Protein AF-A0A376B7W6-F1 (afdb_monomer_lite)

Organism: NCBI:txid36035

Secondary structure (DSSP, 8-state):
-HHHHHHHHHHHHHHHHHHHHHHHHHHHHHHHHSS------HHHHHHHHHHHHHHHHHHHS-TTTHHHHHHHHHHHHHHTTTS-TT-HHHHHHHHHHHHHHHHHHHSTT-----

pLDDT: mean 75.45, std 16.49, range [43.5, 93.31]

Sequence (114 aa):
MAMQIYCYGLLRQASKISRAIKKQNTTKNQYRLMTAPKKLSGLQKQVVSLYRNCIRTAYTKPTENRHHFIDFTRKEFGKYKSLPKKEFGAIEHLLRLGNRRLEMLSQSEIKDIH

Radius of gyration: 23.21 Å; chains: 1; bounding box: 36×47×69 Å

Structure (mmCIF, N/CA/C/O backbone):
data_AF-A0A376B7W6-F1
#
_entry.id   AF-A0A376B7W6-F1
#
loop_
_atom_site.group_PDB
_atom_site.id
_atom_site.type_symbol
_atom_site.label_atom_id
_atom_site.label_alt_id
_atom_site.label_comp_id
_atom_site.label_asym_id
_atom_site.label_entity_id
_atom_site.label_seq_id
_atom_site.pdbx_PDB_ins_code
_atom_site.Cartn_x
_atom_site.Cartn_y
_atom_site.Cartn_z
_atom_site.occupancy
_atom_site.B_iso_or_equiv
_atom_site.auth_seq_id
_atom_site.auth_comp_id
_atom_site.auth_asym_id
_atom_site.auth_atom_id
_atom_site.pdbx_PDB_model_num
ATOM 1 N N . MET A 1 1 ? -4.416 -33.774 54.591 1.00 53.25 1 MET A N 1
ATOM 2 C CA . MET A 1 1 ? -3.662 -34.272 53.411 1.00 53.25 1 MET A CA 1
ATOM 3 C C . MET A 1 1 ? -4.304 -33.974 52.047 1.00 53.25 1 MET A C 1
ATOM 5 O O . MET A 1 1 ? -3.571 -33.949 51.068 1.00 53.25 1 MET A O 1
ATOM 9 N N . ALA A 1 2 ? -5.610 -33.688 51.926 1.00 50.16 2 ALA A N 1
ATOM 10 C CA . ALA A 1 2 ? -6.248 -33.436 50.619 1.00 50.16 2 ALA A CA 1
ATOM 11 C C . ALA A 1 2 ? -5.836 -32.112 49.922 1.00 50.16 2 ALA A C 1
ATOM 13 O O . ALA A 1 2 ? -5.941 -32.001 48.702 1.00 50.16 2 ALA A O 1
ATOM 14 N N . MET A 1 3 ? -5.317 -31.124 50.664 1.00 43.50 3 MET A N 1
ATOM 15 C CA . MET A 1 3 ? -4.934 -29.817 50.100 1.00 43.50 3 MET A CA 1
ATOM 16 C C . MET A 1 3 ? -3.604 -29.808 49.331 1.00 43.50 3 MET A C 1
ATOM 18 O O . MET A 1 3 ? -3.432 -29.000 48.423 1.00 43.50 3 MET A O 1
ATOM 22 N N . GLN A 1 4 ? -2.678 -30.730 49.616 1.00 44.03 4 GLN A N 1
ATOM 23 C CA . GLN A 1 4 ? -1.407 -30.795 48.882 1.00 44.03 4 GLN A CA 1
ATOM 24 C C . GLN A 1 4 ? -1.584 -31.348 47.461 1.00 44.03 4 GLN A C 1
ATOM 26 O O . GLN A 1 4 ? -0.883 -30.913 46.551 1.00 44.03 4 GLN A O 1
ATOM 31 N N . ILE A 1 5 ? -2.563 -32.227 47.226 1.00 56.19 5 ILE A N 1
ATOM 32 C CA . ILE A 1 5 ? -2.790 -32.844 45.908 1.00 56.19 5 ILE A CA 1
ATOM 33 C C . ILE A 1 5 ? -3.308 -31.811 44.885 1.00 56.19 5 ILE A C 1
ATOM 35 O O . ILE A 1 5 ? -2.876 -31.817 43.730 1.00 56.19 5 ILE A O 1
ATOM 39 N N . TYR A 1 6 ? -4.155 -30.864 45.309 1.00 46.94 6 TYR A N 1
ATOM 40 C CA . TYR A 1 6 ? -4.695 -29.824 44.421 1.00 46.94 6 TYR A CA 1
ATOM 41 C C . TYR A 1 6 ? -3.634 -28.806 43.955 1.00 46.94 6 TYR A C 1
ATOM 43 O O . TYR A 1 6 ? -3.624 -28.431 42.780 1.00 46.94 6 TYR A O 1
ATOM 51 N N . CYS A 1 7 ? -2.681 -28.420 44.814 1.00 49.69 7 CYS A N 1
ATOM 52 C CA . CYS A 1 7 ? -1.603 -27.491 44.440 1.00 49.69 7 CYS A CA 1
ATOM 53 C C . CYS A 1 7 ? -0.646 -28.068 43.382 1.00 49.69 7 CYS A C 1
ATOM 55 O O . CYS A 1 7 ? -0.284 -27.372 42.430 1.00 49.69 7 CYS A O 1
ATOM 57 N N . TYR A 1 8 ? -0.274 -29.350 43.486 1.00 55.22 8 TYR A N 1
ATOM 58 C CA . TYR A 1 8 ? 0.584 -29.993 42.481 1.00 55.22 8 TYR A CA 1
ATOM 59 C C . TYR A 1 8 ? -0.120 -30.156 41.123 1.00 55.22 8 TYR A C 1
ATOM 61 O O . TYR A 1 8 ? 0.525 -30.036 40.077 1.00 55.22 8 TYR A O 1
ATOM 69 N N . GLY A 1 9 ? -1.442 -30.364 41.115 1.00 54.88 9 GLY A N 1
ATOM 70 C CA . GLY A 1 9 ? -2.247 -30.421 39.890 1.00 54.88 9 GLY A CA 1
ATOM 71 C C . GLY A 1 9 ? -2.240 -29.104 39.103 1.00 54.88 9 GLY A C 1
ATOM 72 O O . GLY A 1 9 ? -2.001 -29.111 37.891 1.00 54.88 9 GLY A O 1
ATOM 73 N N . LEU A 1 10 ? -2.413 -27.969 39.792 1.00 55.91 10 LEU A N 1
ATOM 74 C CA . LEU A 1 10 ? -2.374 -26.630 39.187 1.00 55.91 10 LEU A CA 1
ATOM 75 C C . LEU A 1 10 ? -0.973 -26.239 38.687 1.00 55.91 10 LEU A C 1
ATOM 77 O O . LEU A 1 10 ? -0.843 -25.746 37.565 1.00 55.91 10 LEU A O 1
ATOM 81 N N . LEU A 1 11 ? 0.086 -26.536 39.448 1.00 58.19 11 LEU A N 1
ATOM 82 C CA . LEU A 1 11 ? 1.478 -26.314 39.020 1.00 58.19 11 LEU A CA 1
ATOM 83 C C . LEU A 1 11 ? 1.833 -27.125 37.762 1.00 58.19 11 LEU A C 1
ATOM 85 O O . LEU A 1 11 ? 2.500 -26.629 36.845 1.00 58.19 11 LEU A O 1
ATOM 89 N N . ARG A 1 12 ? 1.332 -28.363 37.655 1.00 56.44 12 ARG A N 1
ATOM 90 C CA . ARG A 1 12 ? 1.574 -29.214 36.483 1.00 56.44 12 ARG A CA 1
ATOM 91 C C . ARG A 1 12 ? 0.835 -28.699 35.244 1.00 56.44 12 ARG A C 1
ATOM 93 O O . ARG A 1 12 ? 1.429 -28.712 34.162 1.00 56.44 12 ARG A O 1
ATOM 100 N N . GLN A 1 13 ? -0.393 -28.195 35.393 1.00 54.31 13 GLN A N 1
ATOM 101 C CA . GLN A 1 13 ? -1.157 -27.537 34.320 1.00 54.31 13 GLN A CA 1
ATOM 102 C C . GLN A 1 13 ? -0.470 -26.242 33.850 1.00 54.31 13 GLN A C 1
ATOM 104 O O . GLN A 1 13 ? -0.246 -26.075 32.649 1.00 54.31 13 GLN A O 1
ATOM 109 N N . ALA A 1 14 ? -0.015 -25.384 34.772 1.00 57.44 14 ALA A N 1
ATOM 110 C CA . ALA A 1 14 ? 0.712 -24.153 34.447 1.00 57.44 14 ALA A CA 1
ATOM 111 C C . ALA A 1 14 ? 2.001 -24.426 33.645 1.00 57.44 14 ALA A C 1
ATOM 113 O O . ALA A 1 14 ? 2.295 -23.737 32.665 1.00 57.44 14 ALA A O 1
ATOM 114 N N . SER A 1 15 ? 2.732 -25.500 33.977 1.00 59.47 15 SER A N 1
ATOM 115 C CA . SER A 1 15 ? 3.935 -25.906 33.232 1.00 59.47 15 SER A CA 1
ATOM 116 C C . SER A 1 15 ? 3.643 -26.378 31.798 1.00 59.47 15 SER A C 1
ATOM 118 O O . SER A 1 15 ? 4.479 -26.210 30.907 1.00 59.47 15 SER A O 1
ATOM 120 N N . LYS A 1 16 ? 2.472 -26.988 31.558 1.00 60.22 16 LYS A N 1
ATOM 121 C CA . LYS A 1 16 ? 2.036 -27.439 30.226 1.00 60.22 16 LYS A CA 1
ATOM 122 C C . LYS A 1 16 ? 1.576 -26.255 29.378 1.00 60.22 16 LYS A C 1
ATOM 124 O O . LYS A 1 16 ? 1.948 -26.177 28.209 1.00 60.22 16 LYS A O 1
ATOM 129 N N . ILE A 1 17 ? 0.858 -25.307 29.983 1.00 60.69 17 ILE A N 1
ATOM 130 C CA . ILE A 1 17 ? 0.421 -24.061 29.340 1.00 60.69 17 ILE A CA 1
ATOM 131 C C . ILE A 1 17 ? 1.637 -23.209 28.945 1.00 60.69 17 ILE A C 1
ATOM 133 O O . ILE A 1 17 ? 1.747 -22.812 27.789 1.00 60.69 17 ILE A O 1
ATOM 137 N N . SER A 1 18 ? 2.614 -23.023 29.840 1.00 57.69 18 SER A N 1
ATOM 138 C CA . SER A 1 18 ? 3.860 -22.294 29.540 1.00 57.69 18 SER A CA 1
ATOM 139 C C . SER A 1 18 ? 4.654 -22.932 28.387 1.00 57.69 18 SER A C 1
ATOM 141 O O . SER A 1 18 ? 5.102 -22.244 27.466 1.00 57.69 18 SER A O 1
ATOM 143 N N . ARG A 1 19 ? 4.748 -24.271 28.354 1.00 59.75 19 ARG A N 1
ATOM 144 C CA . ARG A 1 19 ? 5.382 -25.008 27.245 1.00 59.75 19 ARG A CA 1
ATOM 145 C C . ARG A 1 19 ? 4.611 -24.879 25.925 1.00 59.75 19 ARG A C 1
ATOM 147 O O . ARG A 1 19 ? 5.239 -24.735 24.876 1.00 59.75 19 ARG A O 1
ATOM 154 N N . ALA A 1 20 ? 3.279 -24.876 25.963 1.00 60.53 20 ALA A N 1
ATOM 155 C CA . ALA A 1 20 ? 2.439 -24.663 24.784 1.00 60.53 20 ALA A CA 1
ATOM 156 C C . ALA A 1 20 ? 2.558 -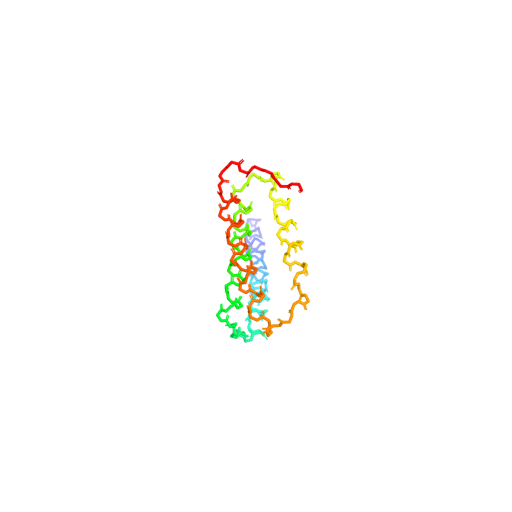23.227 24.239 1.00 60.53 20 ALA A C 1
ATOM 158 O O . ALA A 1 20 ? 2.701 -23.049 23.029 1.00 60.53 20 ALA A O 1
ATOM 159 N N . ILE A 1 21 ? 2.600 -22.217 25.116 1.00 59.66 21 ILE A N 1
ATOM 160 C CA . ILE A 1 21 ? 2.838 -20.811 24.749 1.00 59.66 21 ILE A CA 1
ATOM 161 C C . ILE A 1 21 ? 4.231 -20.651 24.120 1.00 59.66 21 ILE A C 1
ATOM 163 O O . ILE A 1 21 ? 4.365 -20.026 23.066 1.00 59.66 21 ILE A O 1
ATOM 167 N N . LYS A 1 22 ? 5.270 -21.278 24.694 1.00 57.31 22 LYS A N 1
ATOM 168 C CA . LYS A 1 22 ? 6.631 -21.259 24.129 1.00 57.31 22 LYS A CA 1
ATOM 169 C C . LYS A 1 22 ? 6.672 -21.894 22.732 1.00 57.31 22 LYS A C 1
ATOM 171 O O . LYS A 1 22 ? 7.228 -21.290 21.823 1.00 57.31 22 LYS A O 1
ATOM 176 N N . LYS A 1 23 ? 6.004 -23.037 22.517 1.00 56.75 23 LYS A N 1
ATOM 177 C CA . LYS A 1 23 ? 5.928 -23.724 21.208 1.00 56.75 23 LYS A CA 1
ATOM 178 C C . LYS A 1 23 ? 5.184 -22.905 20.137 1.00 56.75 23 LYS A C 1
ATOM 180 O O . LYS A 1 23 ? 5.609 -22.882 18.980 1.00 56.75 23 LYS A O 1
ATOM 185 N N . GLN A 1 24 ? 4.113 -22.199 20.508 1.00 53.56 24 GLN A N 1
ATOM 186 C CA . GLN A 1 24 ? 3.387 -21.305 19.592 1.00 53.56 24 GLN A CA 1
ATOM 187 C C . GLN A 1 24 ? 4.193 -20.043 19.233 1.00 53.56 24 GLN A C 1
ATOM 189 O O . GLN A 1 24 ? 4.133 -19.562 18.100 1.00 53.56 24 GLN A O 1
ATOM 194 N N . ASN A 1 25 ? 4.996 -19.524 20.166 1.00 52.03 25 ASN A N 1
ATOM 195 C CA . ASN A 1 25 ? 5.880 -18.389 19.894 1.00 52.03 25 ASN A CA 1
ATOM 196 C C . ASN A 1 25 ? 7.113 -18.794 19.065 1.00 52.03 25 ASN A C 1
ATOM 198 O O . ASN A 1 25 ? 7.538 -18.022 18.207 1.00 52.03 25 ASN A O 1
ATOM 202 N N . THR A 1 26 ? 7.640 -20.014 19.235 1.00 50.50 26 THR A N 1
ATOM 203 C CA . THR A 1 26 ? 8.724 -20.554 18.395 1.00 50.50 26 THR A CA 1
ATOM 204 C C . THR A 1 26 ? 8.288 -20.728 16.941 1.00 50.50 26 THR A C 1
ATOM 206 O O . THR A 1 26 ? 9.014 -20.314 16.045 1.00 50.50 26 THR A O 1
ATOM 209 N N . THR A 1 27 ? 7.088 -21.256 16.689 1.00 51.56 27 THR A N 1
ATOM 210 C CA . THR A 1 27 ? 6.577 -21.448 15.318 1.00 51.56 27 THR A CA 1
ATOM 211 C C . THR A 1 27 ? 6.360 -20.117 14.600 1.00 51.56 27 THR A C 1
ATOM 213 O O . THR A 1 27 ? 6.886 -19.931 13.508 1.00 51.56 27 THR A O 1
ATOM 216 N N . LYS A 1 28 ? 5.711 -19.125 15.229 1.00 51.44 28 LYS A N 1
ATOM 217 C CA . LYS A 1 28 ? 5.556 -17.774 14.642 1.00 51.44 28 LYS A CA 1
ATOM 218 C C . LYS A 1 28 ? 6.891 -17.097 14.307 1.00 51.44 28 LYS A C 1
ATOM 220 O O . LYS A 1 28 ? 6.977 -16.375 13.315 1.00 51.44 28 LYS A O 1
ATOM 225 N N . ASN A 1 29 ? 7.920 -17.318 15.125 1.00 52.56 29 ASN A N 1
ATOM 226 C CA . ASN A 1 29 ? 9.250 -16.749 14.905 1.00 52.56 29 ASN A CA 1
ATOM 227 C C . ASN A 1 29 ? 10.049 -17.528 13.842 1.00 52.56 29 ASN A C 1
ATOM 229 O O . ASN A 1 29 ? 10.832 -16.944 13.100 1.00 52.56 29 ASN A O 1
ATOM 233 N N . GLN A 1 30 ? 9.789 -18.827 13.693 1.00 47.44 30 GLN A N 1
ATOM 234 C CA . GLN A 1 30 ? 10.408 -19.679 12.678 1.00 47.44 30 GLN A CA 1
ATOM 235 C C . GLN A 1 30 ? 10.086 -19.202 11.251 1.00 47.44 30 GLN A C 1
ATOM 237 O O . GLN A 1 30 ? 10.997 -19.064 10.438 1.00 47.44 30 GLN A O 1
ATOM 242 N N . TYR A 1 31 ? 8.837 -18.823 10.953 1.00 50.72 31 TYR A N 1
ATOM 243 C CA . TYR A 1 31 ? 8.479 -18.269 9.633 1.00 50.72 31 TYR A CA 1
ATOM 244 C C . TYR A 1 31 ? 9.125 -16.901 9.350 1.00 50.72 31 TYR A C 1
ATOM 246 O O . TYR A 1 31 ? 9.270 -16.513 8.195 1.00 50.72 31 TYR A O 1
ATOM 254 N N . ARG A 1 32 ? 9.530 -16.167 10.395 1.00 53.25 32 ARG A N 1
ATOM 255 C CA . ARG A 1 32 ? 10.218 -14.872 10.281 1.00 53.25 32 ARG A CA 1
ATOM 256 C C . ARG A 1 32 ? 11.705 -15.023 9.937 1.00 53.25 32 ARG A C 1
ATOM 258 O O . ARG A 1 32 ? 12.274 -14.106 9.356 1.00 53.25 32 ARG A O 1
ATOM 265 N N . LEU A 1 33 ? 12.317 -16.161 10.274 1.00 57.56 33 LEU A N 1
ATOM 266 C CA . LEU A 1 33 ? 13.742 -16.442 10.056 1.00 57.56 33 LEU A CA 1
ATOM 267 C C . LEU A 1 33 ? 14.021 -17.182 8.734 1.00 57.56 33 LEU A C 1
ATOM 269 O O . LEU A 1 33 ? 15.118 -17.068 8.199 1.00 57.56 33 LEU A O 1
ATOM 273 N N . MET A 1 34 ? 13.039 -17.902 8.176 1.00 59.19 34 MET A N 1
ATOM 274 C CA . MET A 1 34 ? 13.206 -18.687 6.937 1.00 59.19 34 MET A CA 1
ATOM 275 C C . MET A 1 34 ? 13.128 -17.856 5.644 1.00 59.19 34 MET A C 1
ATOM 277 O O . MET A 1 34 ? 13.436 -18.360 4.566 1.00 59.19 34 MET A O 1
ATOM 281 N N . THR A 1 35 ? 12.758 -16.577 5.730 1.00 55.75 35 THR A N 1
ATOM 282 C CA . THR A 1 35 ? 12.847 -15.634 4.610 1.00 55.75 35 THR A CA 1
ATOM 283 C C . THR A 1 35 ? 13.806 -14.515 4.990 1.00 55.75 35 THR A C 1
ATOM 285 O O . THR A 1 35 ? 13.448 -13.645 5.785 1.00 55.75 35 THR A O 1
ATOM 288 N N . ALA A 1 36 ? 15.014 -14.507 4.418 1.00 60.09 36 ALA A N 1
ATOM 289 C CA . ALA A 1 36 ? 15.874 -13.327 4.475 1.00 60.09 36 ALA A CA 1
ATOM 290 C C . ALA A 1 36 ? 15.055 -12.093 4.047 1.00 60.09 36 ALA A C 1
ATOM 292 O O . ALA A 1 36 ? 14.264 -12.204 3.101 1.00 60.09 36 ALA A O 1
ATOM 293 N N . PRO A 1 37 ? 15.188 -10.931 4.720 1.00 62.72 37 PRO A N 1
ATOM 294 C CA . PRO A 1 37 ? 14.430 -9.742 4.365 1.00 62.72 37 PRO A CA 1
ATOM 295 C C . PRO A 1 37 ? 14.771 -9.368 2.926 1.00 62.72 37 PRO A C 1
ATOM 297 O O . PRO A 1 37 ? 15.830 -8.813 2.633 1.00 62.72 37 PRO A O 1
ATOM 300 N N . LYS A 1 38 ? 13.872 -9.714 2.002 1.00 69.50 38 LYS A N 1
ATOM 301 C CA . LYS A 1 38 ? 14.025 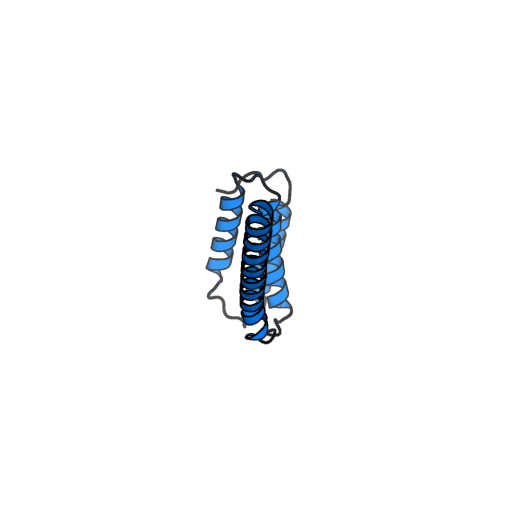-9.372 0.596 1.00 69.50 38 LYS A CA 1
ATOM 302 C C . LYS A 1 38 ? 14.071 -7.853 0.522 1.00 69.50 38 LYS A C 1
ATOM 304 O O . LYS A 1 38 ? 13.089 -7.197 0.873 1.00 69.50 38 LYS A O 1
ATOM 309 N N . LYS A 1 39 ? 15.215 -7.290 0.118 1.00 81.25 39 LYS A N 1
ATOM 310 C CA . LYS A 1 39 ? 15.373 -5.841 -0.047 1.00 81.25 39 LYS A CA 1
ATOM 311 C C . LYS A 1 39 ? 14.358 -5.374 -1.091 1.00 81.25 39 LYS A C 1
ATOM 313 O O . LYS A 1 39 ? 14.531 -5.607 -2.283 1.00 81.25 39 LYS A O 1
ATOM 318 N N . LEU A 1 40 ? 13.267 -4.775 -0.622 1.00 81.81 40 LEU A N 1
ATOM 319 C CA . LEU A 1 40 ? 12.268 -4.145 -1.476 1.00 81.81 40 LEU A CA 1
ATOM 320 C C . LEU A 1 40 ? 12.863 -2.862 -2.061 1.00 81.81 40 LEU A C 1
ATOM 322 O O . LEU A 1 40 ? 13.517 -2.102 -1.336 1.00 81.81 40 LEU A O 1
ATOM 326 N N . SER A 1 41 ? 12.616 -2.611 -3.347 1.00 85.44 41 SER A N 1
ATOM 327 C CA . SER A 1 41 ? 12.963 -1.334 -3.976 1.00 85.44 41 SER A CA 1
ATOM 328 C C . SER A 1 41 ? 12.206 -0.180 -3.307 1.00 85.44 41 SER A C 1
ATOM 330 O O . SER A 1 41 ? 11.180 -0.397 -2.658 1.00 85.44 41 SER A O 1
ATOM 332 N N . GLY A 1 42 ? 12.692 1.058 -3.460 1.00 87.94 42 GLY A N 1
ATOM 333 C CA . GLY A 1 42 ? 12.019 2.241 -2.904 1.00 87.94 42 GLY A CA 1
ATOM 334 C C . GLY A 1 42 ? 10.542 2.310 -3.308 1.00 87.94 42 GLY A C 1
ATOM 335 O O . GLY A 1 42 ? 9.670 2.445 -2.452 1.00 87.94 42 GLY A O 1
ATOM 336 N N . LEU A 1 43 ? 10.259 2.063 -4.589 1.00 88.62 43 LEU A N 1
ATOM 337 C CA . LEU A 1 43 ? 8.903 2.041 -5.132 1.00 88.62 43 LEU A CA 1
ATOM 338 C C . LEU A 1 43 ? 8.050 0.904 -4.547 1.00 88.62 43 LEU A C 1
ATOM 340 O O . LEU A 1 43 ? 6.905 1.107 -4.158 1.00 88.62 43 LEU A O 1
ATOM 344 N N . GLN A 1 44 ? 8.618 -0.295 -4.393 1.00 88.06 44 GLN A N 1
ATOM 345 C CA . GLN A 1 44 ? 7.917 -1.416 -3.756 1.00 88.06 44 GLN A CA 1
ATOM 346 C C . GLN A 1 44 ? 7.579 -1.119 -2.291 1.00 88.06 44 GLN A C 1
ATOM 348 O O . GLN A 1 44 ? 6.492 -1.468 -1.830 1.00 88.06 44 GLN A O 1
ATOM 353 N N . LYS A 1 45 ? 8.478 -0.450 -1.556 1.00 90.50 45 LYS A N 1
ATOM 354 C CA . LYS A 1 45 ? 8.202 -0.000 -0.185 1.00 90.50 45 LYS A CA 1
ATOM 355 C C . LYS A 1 45 ? 7.043 0.991 -0.153 1.00 90.50 45 LYS A C 1
ATOM 357 O O . LYS A 1 45 ? 6.197 0.871 0.727 1.00 90.50 45 LYS A O 1
ATOM 362 N N . GLN A 1 46 ? 6.973 1.917 -1.109 1.00 91.88 46 GLN A N 1
ATOM 363 C CA . GLN A 1 46 ? 5.858 2.860 -1.218 1.00 91.88 46 GLN A CA 1
ATOM 364 C C . GLN A 1 46 ? 4.529 2.146 -1.492 1.00 91.88 46 GLN A C 1
ATOM 366 O O . GLN A 1 46 ? 3.553 2.432 -0.806 1.00 91.88 46 GLN A O 1
ATOM 371 N N . VAL A 1 47 ? 4.494 1.158 -2.394 1.00 91.12 47 VAL A N 1
ATOM 372 C CA . VAL A 1 47 ? 3.282 0.352 -2.660 1.00 91.12 47 VAL A CA 1
ATOM 373 C C . VAL A 1 47 ? 2.812 -0.382 -1.405 1.00 91.12 47 VAL A C 1
ATOM 375 O O . VAL A 1 47 ? 1.632 -0.335 -1.059 1.00 91.12 47 VAL A O 1
ATOM 378 N N . VAL A 1 48 ? 3.734 -1.024 -0.682 1.00 91.00 48 VAL A N 1
ATOM 379 C CA . VAL A 1 48 ? 3.409 -1.715 0.576 1.00 91.00 48 VAL A CA 1
ATOM 380 C C . VAL A 1 48 ? 2.961 -0.725 1.653 1.00 91.00 48 VAL A C 1
ATOM 382 O O . VAL A 1 48 ? 2.031 -1.023 2.400 1.00 91.00 48 VAL A O 1
ATOM 385 N N . SER A 1 49 ? 3.598 0.443 1.742 1.00 92.69 49 SER A N 1
ATOM 386 C CA . SER A 1 49 ? 3.219 1.505 2.677 1.00 92.69 49 SER A CA 1
ATOM 387 C C . SER A 1 49 ? 1.797 1.995 2.404 1.00 92.69 49 SER A C 1
ATOM 389 O O . SER A 1 49 ? 0.972 2.002 3.315 1.00 92.69 49 SER A O 1
ATOM 391 N N . LEU A 1 50 ? 1.477 2.287 1.140 1.00 93.25 50 LEU A N 1
ATOM 392 C CA . LEU A 1 50 ? 0.144 2.706 0.715 1.00 93.25 50 LEU A CA 1
ATOM 393 C C . LEU A 1 50 ? -0.909 1.653 1.076 1.00 93.25 50 LEU A C 1
ATOM 395 O O . LEU A 1 50 ? -1.896 1.984 1.725 1.00 93.25 50 LEU A O 1
ATOM 399 N N . TYR A 1 51 ? -0.669 0.380 0.740 1.00 92.81 51 TYR A N 1
ATOM 400 C CA . TYR A 1 51 ? -1.582 -0.709 1.095 1.00 92.81 51 TYR A CA 1
ATOM 401 C C . TYR A 1 51 ? -1.827 -0.777 2.607 1.00 92.81 51 TYR A C 1
ATOM 403 O O . TYR A 1 51 ? -2.965 -0.864 3.063 1.00 92.81 51 TYR A O 1
ATOM 411 N N . ARG A 1 52 ? -0.761 -0.696 3.412 1.00 92.69 52 ARG A N 1
ATOM 412 C CA . ARG A 1 52 ? -0.880 -0.710 4.876 1.00 92.69 52 ARG A CA 1
ATOM 413 C C . ARG A 1 52 ? -1.664 0.495 5.382 1.00 92.69 52 ARG A C 1
ATOM 415 O O . ARG A 1 52 ? -2.461 0.325 6.298 1.00 92.69 52 ARG A O 1
ATOM 422 N N . ASN A 1 53 ? -1.469 1.672 4.796 1.00 92.06 53 ASN A N 1
ATOM 423 C CA . ASN A 1 53 ? -2.201 2.873 5.176 1.00 92.06 53 ASN A CA 1
ATOM 424 C C . ASN A 1 53 ? -3.692 2.767 4.833 1.00 92.06 53 ASN A C 1
ATOM 426 O O . ASN A 1 53 ? -4.503 3.051 5.705 1.00 92.06 53 ASN A O 1
ATOM 430 N N . CYS A 1 54 ? -4.066 2.252 3.654 1.00 90.81 54 CYS A N 1
ATOM 431 C CA . CYS A 1 54 ? -5.466 1.955 3.312 1.00 90.81 54 CYS A CA 1
ATOM 432 C C . CYS A 1 54 ? -6.129 1.061 4.364 1.00 90.81 54 CYS A C 1
ATOM 434 O O . CYS A 1 54 ? -7.211 1.370 4.857 1.00 90.81 54 CYS A O 1
ATOM 436 N N . ILE A 1 55 ? -5.447 -0.016 4.764 1.00 90.56 55 ILE A N 1
ATOM 437 C CA . ILE A 1 55 ? -5.953 -0.913 5.803 1.00 90.56 55 ILE A CA 1
ATOM 438 C C . ILE A 1 55 ? -6.064 -0.182 7.146 1.00 90.56 55 ILE A C 1
ATOM 440 O O . ILE A 1 55 ? -7.096 -0.285 7.798 1.00 90.56 55 ILE A O 1
ATOM 444 N N . ARG A 1 56 ? -5.056 0.596 7.562 1.00 91.50 56 ARG A N 1
ATOM 445 C CA . ARG A 1 56 ? -5.118 1.380 8.811 1.00 91.50 56 ARG A CA 1
ATOM 446 C C . ARG A 1 56 ? -6.300 2.349 8.817 1.00 91.50 56 ARG A C 1
ATOM 448 O O . ARG A 1 56 ? -7.005 2.395 9.818 1.00 91.50 56 ARG A O 1
ATOM 455 N N . THR A 1 57 ? -6.549 3.050 7.714 1.00 88.94 57 THR A N 1
ATOM 456 C CA . THR A 1 57 ? -7.711 3.936 7.557 1.00 88.94 57 THR A CA 1
ATOM 457 C C . THR A 1 57 ? -9.022 3.152 7.590 1.00 88.94 57 THR A C 1
ATOM 459 O O . THR A 1 57 ? -9.975 3.594 8.213 1.00 88.94 57 THR A O 1
ATOM 462 N N . ALA A 1 58 ? -9.087 1.942 7.028 1.00 88.62 58 ALA A N 1
ATOM 463 C CA . ALA A 1 58 ? -10.274 1.094 7.174 1.00 88.62 58 ALA A CA 1
ATOM 464 C C . ALA A 1 58 ? -10.564 0.749 8.650 1.00 88.62 58 ALA A C 1
ATOM 466 O O . ALA A 1 58 ? -11.720 0.669 9.060 1.00 88.62 58 ALA A O 1
ATOM 467 N N . TYR A 1 59 ? -9.525 0.587 9.478 1.00 86.88 59 TYR A N 1
ATOM 468 C CA . TYR A 1 59 ? -9.689 0.347 10.916 1.00 86.88 59 TYR A CA 1
ATOM 469 C C . TYR A 1 59 ? -10.140 1.580 11.712 1.00 86.88 59 TYR A C 1
ATOM 471 O O . TYR A 1 59 ? -10.660 1.389 12.811 1.00 86.88 59 TYR A O 1
ATOM 479 N N . THR A 1 60 ? -9.991 2.803 11.185 1.00 87.06 60 THR A N 1
ATOM 480 C CA . THR A 1 60 ? -10.526 4.020 11.828 1.00 87.06 60 THR A CA 1
ATOM 481 C C . THR A 1 60 ? -12.018 4.230 11.563 1.00 87.06 60 THR A C 1
ATOM 483 O O . THR A 1 60 ? -12.652 5.016 12.263 1.00 87.06 60 THR A O 1
ATOM 486 N N . LYS A 1 61 ? -12.595 3.525 10.582 1.00 82.06 61 LYS A N 1
ATOM 487 C CA . LYS A 1 61 ? -14.031 3.554 10.273 1.00 82.06 61 LYS A CA 1
ATOM 488 C C . LYS A 1 61 ? -14.829 2.604 11.191 1.00 82.06 61 LYS A C 1
ATOM 490 O O . LYS A 1 61 ? -14.235 1.699 11.796 1.00 82.06 61 LYS A O 1
ATOM 495 N N . PRO A 1 62 ? -16.164 2.783 11.298 1.00 84.56 62 PRO A N 1
ATOM 496 C CA . PRO A 1 62 ? -17.035 1.891 12.063 1.00 84.56 62 PRO A CA 1
ATOM 497 C C . PRO A 1 62 ? -16.847 0.420 11.679 1.00 84.56 62 PRO A C 1
ATOM 499 O O . PRO A 1 62 ? -16.559 0.091 10.526 1.00 84.56 62 PRO A O 1
ATOM 502 N N . THR A 1 63 ? -17.006 -0.480 12.650 1.00 84.19 63 THR A N 1
ATOM 503 C CA . THR A 1 63 ? -16.804 -1.927 12.466 1.00 84.19 63 THR A CA 1
ATOM 504 C C . THR A 1 63 ? -17.700 -2.525 11.391 1.00 84.1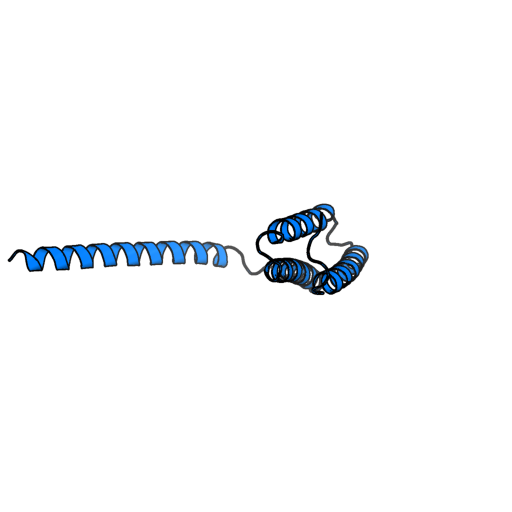9 63 THR A C 1
ATOM 506 O O . THR A 1 63 ? -17.262 -3.438 10.696 1.00 84.19 63 THR A O 1
ATOM 509 N N . GLU A 1 64 ? -18.902 -1.975 11.233 1.00 84.69 64 GLU A N 1
ATOM 510 C CA . GLU A 1 64 ? -19.879 -2.370 10.219 1.00 84.69 64 GLU A CA 1
ATOM 511 C C . GLU A 1 64 ? -19.323 -2.167 8.811 1.00 84.69 64 GLU A C 1
ATOM 513 O O . GLU A 1 64 ? -19.313 -3.108 8.034 1.00 84.69 64 GLU A O 1
ATOM 518 N N . ASN A 1 65 ? -18.722 -1.015 8.507 1.00 82.19 65 ASN A N 1
ATOM 519 C CA . ASN A 1 65 ? -18.290 -0.704 7.137 1.00 82.19 65 ASN A CA 1
ATOM 520 C C . ASN A 1 65 ? -16.844 -1.133 6.854 1.00 82.19 65 ASN A C 1
ATOM 522 O O . ASN A 1 65 ? -16.421 -1.205 5.705 1.00 82.19 65 ASN A O 1
ATOM 526 N N . ARG A 1 66 ? -16.060 -1.473 7.886 1.00 87.31 66 ARG A N 1
ATOM 527 C CA . ARG A 1 66 ? -14.641 -1.852 7.753 1.00 87.31 66 ARG A CA 1
ATOM 528 C C . ARG A 1 66 ? -14.391 -2.922 6.687 1.00 87.31 66 ARG A C 1
ATOM 530 O O . ARG A 1 66 ? -13.390 -2.845 5.974 1.00 87.31 66 ARG A O 1
ATOM 537 N N . HIS A 1 67 ? -15.257 -3.929 6.610 1.00 87.81 67 HIS A N 1
ATOM 538 C CA . HIS A 1 67 ? -15.088 -5.038 5.675 1.00 87.81 67 HIS A CA 1
ATOM 539 C C . HIS A 1 67 ? -15.204 -4.577 4.214 1.00 87.81 67 HIS A C 1
ATOM 541 O O . HIS A 1 67 ? -14.319 -4.907 3.427 1.00 87.81 67 HIS A O 1
ATOM 547 N N . HIS A 1 68 ? -16.162 -3.700 3.891 1.00 87.69 68 HIS A N 1
ATOM 548 C CA . HIS A 1 68 ? -16.281 -3.084 2.565 1.00 87.69 68 HIS A CA 1
ATOM 549 C C . HIS A 1 68 ? -14.994 -2.357 2.154 1.00 87.69 68 HIS A C 1
ATOM 551 O O . HIS A 1 68 ? -14.464 -2.582 1.067 1.00 87.69 68 HIS A O 1
ATOM 557 N N . PHE A 1 69 ? -14.415 -1.548 3.049 1.00 85.69 69 PHE A N 1
ATOM 558 C CA . PHE A 1 69 ? -13.170 -0.821 2.767 1.00 85.69 69 PHE A CA 1
ATOM 559 C C . PHE A 1 69 ? -11.979 -1.764 2.528 1.00 85.69 69 PHE A C 1
ATOM 561 O O . PHE A 1 69 ? -11.138 -1.510 1.656 1.00 85.69 69 PHE A O 1
ATOM 568 N N . ILE A 1 70 ? -11.881 -2.851 3.300 1.00 89.12 70 ILE A N 1
ATOM 569 C CA . ILE A 1 70 ? -10.825 -3.858 3.132 1.00 89.12 70 ILE A CA 1
ATOM 570 C C . ILE A 1 70 ? -10.997 -4.582 1.796 1.00 89.12 70 ILE A C 1
ATOM 572 O O . ILE A 1 70 ? -10.022 -4.714 1.053 1.00 89.12 70 ILE A O 1
ATOM 576 N N . ASP A 1 71 ? -12.209 -5.020 1.471 1.00 90.81 71 ASP A N 1
ATOM 577 C CA . ASP A 1 71 ? -12.493 -5.762 0.245 1.00 90.81 71 ASP A CA 1
ATOM 578 C C . ASP A 1 71 ? -12.307 -4.889 -0.994 1.00 90.81 71 ASP A C 1
ATOM 580 O O . ASP A 1 71 ? -11.639 -5.308 -1.944 1.00 90.81 71 ASP A O 1
ATOM 584 N N . PHE A 1 72 ? -12.763 -3.636 -0.943 1.00 89.38 72 PHE A N 1
ATOM 585 C CA . PHE A 1 72 ? -12.478 -2.622 -1.952 1.00 89.38 72 PHE A CA 1
ATOM 586 C C . PHE A 1 72 ? -10.969 -2.462 -2.171 1.00 89.38 72 PHE A C 1
ATOM 588 O O . PHE A 1 72 ? -10.482 -2.584 -3.297 1.00 89.38 72 PHE A O 1
ATOM 595 N N . THR A 1 73 ? -10.200 -2.281 -1.090 1.00 90.31 73 THR A N 1
ATOM 596 C CA . THR A 1 73 ? -8.736 -2.159 -1.165 1.00 90.31 73 THR A CA 1
ATOM 597 C C . THR A 1 73 ? -8.116 -3.402 -1.809 1.00 90.31 73 THR A C 1
ATOM 599 O O . THR A 1 73 ? -7.290 -3.297 -2.714 1.00 90.31 73 THR A O 1
ATOM 602 N N . ARG A 1 74 ? -8.520 -4.607 -1.396 1.00 91.38 74 ARG A N 1
ATOM 603 C CA . ARG A 1 74 ? -7.977 -5.860 -1.947 1.00 91.38 74 ARG A CA 1
ATOM 604 C C . ARG A 1 74 ? -8.319 -6.031 -3.423 1.00 91.38 74 ARG A C 1
ATOM 606 O O . ARG A 1 74 ? -7.455 -6.463 -4.185 1.00 91.38 74 ARG A O 1
ATOM 613 N N . LYS A 1 75 ? -9.537 -5.672 -3.830 1.00 91.75 75 LYS A N 1
ATOM 614 C CA . LYS A 1 75 ? -10.000 -5.727 -5.221 1.00 91.75 75 LYS A CA 1
ATOM 615 C C . LYS A 1 75 ? -9.213 -4.759 -6.100 1.00 91.75 75 LYS A C 1
ATOM 617 O O . LYS A 1 75 ? -8.700 -5.175 -7.136 1.00 91.75 75 LYS A O 1
ATOM 622 N N . GLU A 1 76 ? -9.046 -3.510 -5.666 1.00 90.00 76 GLU A N 1
ATOM 623 C CA . GLU A 1 76 ? -8.296 -2.494 -6.414 1.00 90.00 76 GLU A CA 1
ATOM 624 C C . GLU A 1 76 ? -6.825 -2.884 -6.596 1.00 90.00 76 GLU A C 1
ATOM 626 O O . GLU A 1 76 ? -6.321 -2.869 -7.717 1.00 90.00 76 GLU A O 1
ATOM 631 N N . PHE A 1 77 ? -6.138 -3.312 -5.532 1.00 89.81 77 PHE A N 1
ATOM 632 C CA . PHE A 1 77 ? -4.755 -3.795 -5.647 1.00 89.81 77 PHE A CA 1
ATOM 633 C C . PHE A 1 77 ? -4.666 -5.107 -6.447 1.00 89.81 77 PHE A C 1
ATOM 635 O O . PHE A 1 77 ? -3.677 -5.347 -7.140 1.00 89.81 77 PHE A O 1
ATOM 642 N N . GLY A 1 78 ? -5.705 -5.945 -6.391 1.00 90.69 78 GLY A N 1
ATOM 643 C CA . GLY A 1 78 ? -5.811 -7.188 -7.150 1.00 90.69 78 GLY A CA 1
ATOM 644 C C . GLY A 1 78 ? -5.828 -6.977 -8.666 1.00 90.69 78 GLY A C 1
ATOM 645 O O . GLY A 1 78 ? -5.175 -7.741 -9.376 1.00 90.69 78 GLY A O 1
ATOM 646 N N . LYS A 1 79 ? -6.482 -5.911 -9.156 1.00 90.06 79 LYS A N 1
ATOM 647 C CA . LYS A 1 79 ? -6.528 -5.551 -10.590 1.00 90.06 79 LYS A CA 1
ATOM 648 C C . LYS A 1 79 ? -5.137 -5.368 -11.201 1.00 90.06 79 LYS A C 1
ATOM 650 O O . LYS A 1 79 ? -4.921 -5.725 -12.352 1.00 90.06 79 LYS A O 1
ATOM 655 N N . TYR A 1 80 ? -4.186 -4.862 -10.418 1.00 89.00 80 TYR A N 1
ATOM 656 C CA . TYR A 1 80 ? -2.825 -4.561 -10.873 1.00 89.00 80 TYR A CA 1
ATOM 657 C C . TYR A 1 80 ? -1.795 -5.614 -10.443 1.00 89.00 80 TYR A C 1
ATOM 659 O O . TYR A 1 80 ? -0.591 -5.395 -10.562 1.00 89.00 80 TYR A O 1
ATOM 667 N N . LYS A 1 81 ? -2.236 -6.782 -9.956 1.00 86.00 81 LYS A N 1
ATOM 668 C CA . LYS A 1 81 ? -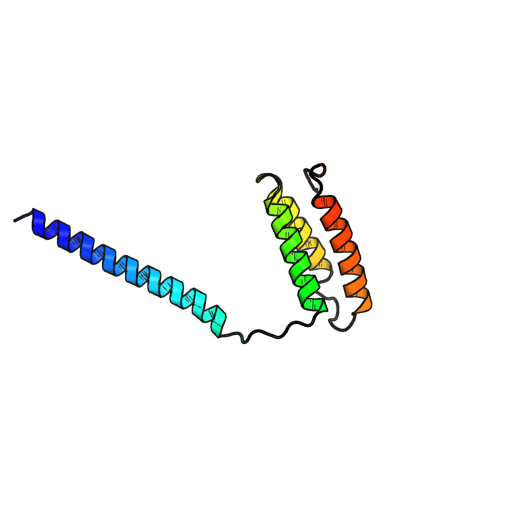1.338 -7.855 -9.500 1.00 86.00 81 LYS A CA 1
ATOM 669 C C . LYS A 1 81 ? -0.468 -8.429 -10.628 1.00 86.00 81 LYS A C 1
ATOM 671 O O . LYS A 1 81 ? 0.641 -8.887 -10.357 1.00 86.00 81 LYS A O 1
ATOM 676 N N . SER A 1 82 ? -0.961 -8.414 -11.866 1.00 88.19 82 SER A N 1
ATOM 677 C CA . SER A 1 82 ? -0.247 -8.870 -13.067 1.00 88.19 82 SER A CA 1
ATOM 678 C C . SER A 1 82 ? 0.668 -7.805 -13.684 1.00 88.19 82 SER A C 1
ATOM 680 O O . SER A 1 82 ? 1.359 -8.104 -14.657 1.00 88.19 82 SER A O 1
ATOM 682 N N . LEU A 1 83 ? 0.706 -6.583 -13.134 1.00 86.25 83 LEU A N 1
ATOM 683 C CA . LEU A 1 83 ? 1.511 -5.497 -13.685 1.00 86.25 83 LEU A CA 1
ATOM 684 C C . LEU A 1 83 ? 3.015 -5.842 -13.602 1.00 86.25 83 LEU A C 1
ATOM 686 O O . LEU A 1 83 ? 3.504 -6.221 -12.528 1.00 86.25 83 LEU A O 1
ATOM 690 N N . PRO A 1 84 ? 3.782 -5.709 -14.700 1.00 86.06 84 PRO A N 1
ATOM 691 C CA . PRO A 1 84 ? 5.205 -6.011 -14.681 1.00 86.06 84 PRO A CA 1
ATOM 692 C C . PRO A 1 84 ? 5.972 -5.071 -13.743 1.00 86.06 84 PRO A C 1
ATOM 694 O O . PRO A 1 84 ? 5.775 -3.861 -13.727 1.00 86.06 84 PRO A O 1
ATOM 697 N N . LYS A 1 85 ? 6.942 -5.617 -13.001 1.00 82.56 85 LYS A N 1
ATOM 698 C CA . LYS A 1 85 ? 7.760 -4.855 -12.030 1.00 82.56 85 LYS A CA 1
ATOM 699 C C . LYS A 1 85 ? 8.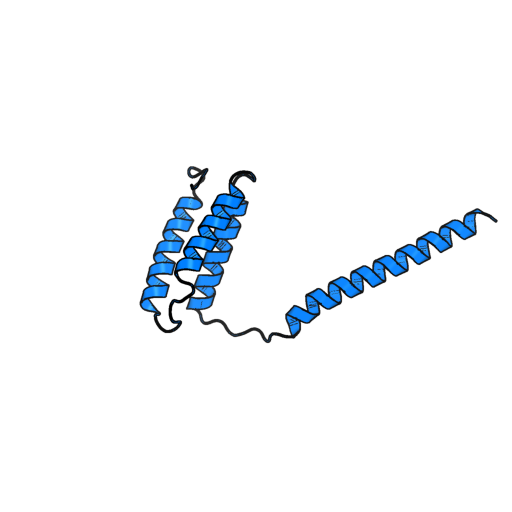650 -3.775 -12.660 1.00 82.56 85 LYS A C 1
ATOM 701 O O . LYS A 1 85 ? 9.233 -2.991 -11.919 1.00 82.56 85 LYS A O 1
ATOM 706 N N . LYS A 1 86 ? 8.811 -3.801 -13.986 1.00 85.50 86 LYS A N 1
ATOM 707 C CA . LYS A 1 86 ? 9.632 -2.865 -14.766 1.00 85.50 86 LYS A CA 1
ATOM 708 C C . LYS A 1 86 ? 8.840 -1.642 -15.244 1.00 85.50 86 LYS A C 1
ATOM 710 O O . LYS A 1 86 ? 9.452 -0.672 -15.670 1.00 85.50 86 LYS A O 1
ATOM 715 N N . GLU A 1 87 ? 7.512 -1.660 -15.120 1.00 86.56 87 GLU A N 1
ATOM 716 C CA . GLU A 1 87 ? 6.633 -0.548 -15.502 1.00 86.56 87 GLU A CA 1
ATOM 717 C C . GLU A 1 87 ? 6.611 0.537 -14.418 1.00 86.56 87 GLU A C 1
ATOM 719 O O . GLU A 1 87 ? 5.591 0.797 -13.776 1.00 86.56 87 GLU A O 1
ATOM 724 N N . PHE A 1 88 ? 7.767 1.157 -14.165 1.00 88.38 88 PHE A N 1
ATOM 725 C CA . PHE A 1 88 ? 7.930 2.134 -13.086 1.00 88.38 88 PHE A CA 1
ATOM 726 C C . PHE A 1 88 ? 6.956 3.314 -13.224 1.00 88.38 88 PHE A C 1
ATOM 728 O O . PHE A 1 88 ? 6.302 3.671 -12.246 1.00 88.38 88 PHE A O 1
ATOM 735 N N . GLY A 1 89 ? 6.777 3.851 -14.438 1.00 90.81 89 GLY A N 1
ATOM 736 C CA . GLY A 1 89 ? 5.876 4.982 -14.691 1.00 90.81 89 GLY A CA 1
ATOM 737 C C . GLY A 1 89 ? 4.405 4.675 -14.387 1.00 90.81 89 GLY A C 1
ATOM 738 O O . GLY A 1 89 ? 3.718 5.483 -13.759 1.00 90.81 89 GLY A O 1
ATOM 739 N N . ALA A 1 90 ? 3.930 3.479 -14.752 1.00 90.12 90 ALA A N 1
ATOM 740 C CA . ALA A 1 90 ? 2.570 3.046 -14.438 1.00 90.12 90 ALA A CA 1
ATOM 741 C C . ALA A 1 90 ? 2.374 2.866 -12.924 1.00 90.12 90 ALA A C 1
ATOM 743 O O . ALA A 1 90 ? 1.378 3.330 -12.367 1.00 90.12 90 ALA A O 1
ATOM 744 N N . ILE A 1 91 ? 3.344 2.246 -12.241 1.00 90.19 91 ILE A N 1
ATOM 745 C CA . ILE A 1 91 ? 3.304 2.051 -10.785 1.00 90.19 91 ILE A CA 1
ATOM 746 C C . ILE A 1 91 ? 3.298 3.401 -10.056 1.00 90.19 91 ILE A C 1
ATOM 748 O O . ILE A 1 91 ? 2.518 3.587 -9.125 1.00 90.19 91 ILE A O 1
ATOM 752 N N . GLU A 1 92 ? 4.122 4.358 -10.479 1.00 93.31 92 GLU A N 1
ATOM 753 C CA . GLU A 1 92 ? 4.143 5.704 -9.901 1.00 93.31 92 GLU A CA 1
ATOM 754 C C . GLU A 1 92 ? 2.826 6.452 -10.098 1.00 93.31 92 GLU A C 1
ATOM 756 O O . GLU A 1 92 ? 2.321 7.078 -9.166 1.00 93.31 92 GLU A O 1
ATOM 761 N N . HIS A 1 93 ? 2.249 6.380 -11.298 1.00 92.75 93 HIS A N 1
ATOM 762 C CA . HIS A 1 93 ? 0.953 6.988 -11.569 1.00 92.75 93 HIS A CA 1
ATOM 763 C C . HIS A 1 93 ? -0.139 6.397 -10.662 1.00 92.75 93 HIS A C 1
ATOM 765 O O . HIS A 1 93 ? -0.892 7.141 -10.030 1.00 92.75 93 HIS A O 1
ATOM 771 N N . LEU A 1 94 ? -0.174 5.068 -10.520 1.00 91.62 94 LEU A N 1
ATOM 772 C CA . LEU A 1 94 ? -1.106 4.374 -9.628 1.00 91.62 94 LEU A CA 1
ATOM 773 C C . LEU A 1 94 ? -0.873 4.719 -8.153 1.00 91.62 94 LEU A C 1
ATOM 775 O O . LEU A 1 94 ? -1.838 4.891 -7.410 1.00 91.62 94 LEU A O 1
ATOM 779 N N . LEU A 1 95 ? 0.383 4.875 -7.726 1.00 93.06 95 LEU A N 1
ATOM 780 C CA . LEU A 1 95 ? 0.718 5.336 -6.378 1.00 93.06 95 LEU A CA 1
ATOM 781 C C . LEU A 1 95 ? 0.196 6.747 -6.117 1.00 93.06 95 LEU A C 1
ATOM 783 O O . LEU A 1 95 ? -0.396 6.987 -5.067 1.00 93.06 95 LEU A O 1
ATOM 787 N N . ARG A 1 96 ? 0.386 7.683 -7.054 1.00 92.88 96 ARG A N 1
ATOM 788 C CA . ARG A 1 96 ? -0.138 9.053 -6.925 1.00 92.88 96 ARG A CA 1
ATOM 789 C C . ARG A 1 96 ? -1.664 9.053 -6.831 1.00 92.88 96 ARG A C 1
ATOM 791 O O . ARG A 1 96 ? -2.220 9.677 -5.930 1.00 92.88 96 ARG A O 1
ATOM 798 N N . LEU A 1 97 ? -2.335 8.294 -7.700 1.00 91.25 97 LEU A N 1
ATOM 799 C CA . LEU A 1 97 ? -3.792 8.149 -7.680 1.00 91.25 97 LEU A CA 1
ATOM 800 C C . LEU A 1 97 ? -4.293 7.535 -6.365 1.00 91.25 97 LEU A C 1
ATOM 802 O O . LEU A 1 97 ? -5.260 8.019 -5.779 1.00 91.25 97 LEU A O 1
ATOM 806 N N . GLY A 1 98 ? -3.629 6.481 -5.892 1.00 90.56 98 GLY A N 1
ATOM 807 C CA . GLY A 1 98 ? -3.981 5.791 -4.657 1.00 90.56 98 GLY A CA 1
ATOM 808 C C . GLY A 1 98 ? -3.795 6.659 -3.413 1.00 90.56 98 GLY A C 1
ATOM 809 O O . GLY A 1 98 ? -4.667 6.649 -2.550 1.00 90.56 98 GLY A O 1
ATOM 810 N N . ASN A 1 99 ? -2.720 7.452 -3.338 1.00 90.94 99 ASN A N 1
ATOM 811 C CA . ASN A 1 99 ? -2.517 8.404 -2.240 1.00 90.94 99 ASN A CA 1
ATOM 812 C C . ASN A 1 99 ? -3.609 9.480 -2.219 1.00 90.94 99 ASN A C 1
ATOM 814 O O . ASN A 1 99 ? -4.215 9.688 -1.174 1.00 90.94 99 ASN A O 1
ATOM 818 N N . ARG A 1 100 ? -3.953 10.072 -3.372 1.00 90.50 100 ARG A N 1
ATOM 819 C CA . ARG A 1 100 ? -5.060 11.043 -3.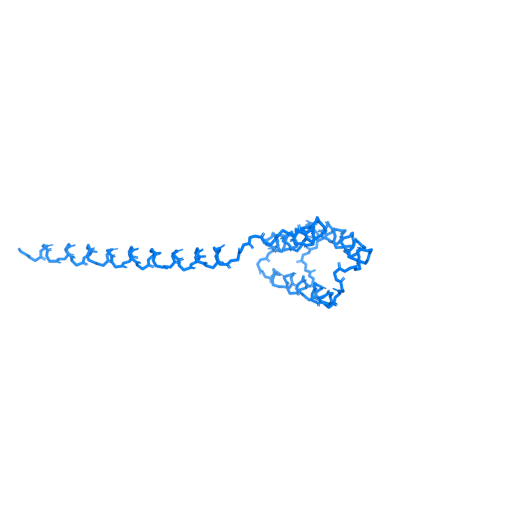459 1.00 90.50 100 ARG A CA 1
ATOM 820 C C . ARG A 1 100 ? -6.386 10.436 -2.986 1.00 90.50 100 ARG A C 1
ATOM 822 O O . ARG A 1 100 ? -7.121 11.055 -2.225 1.00 90.50 100 ARG A O 1
ATOM 829 N N . ARG A 1 101 ? -6.697 9.206 -3.413 1.00 88.19 101 ARG A N 1
ATOM 830 C CA . ARG A 1 101 ? -7.902 8.493 -2.954 1.00 88.19 101 ARG A CA 1
ATOM 831 C C . ARG A 1 101 ? -7.860 8.225 -1.450 1.00 88.19 101 ARG A C 1
ATOM 833 O O . ARG A 1 101 ? -8.874 8.381 -0.784 1.00 88.19 101 ARG A O 1
ATOM 840 N N . LEU A 1 102 ? -6.709 7.828 -0.912 1.00 88.50 102 LEU A N 1
ATOM 841 C CA . LEU A 1 102 ? -6.543 7.581 0.518 1.00 88.50 102 LEU A CA 1
ATOM 842 C C . LEU A 1 102 ? -6.748 8.856 1.343 1.00 88.50 102 LEU A C 1
ATOM 844 O O . LEU A 1 102 ? -7.400 8.788 2.380 1.00 88.50 102 LEU A O 1
ATOM 848 N N . GLU A 1 103 ? -6.228 9.995 0.888 1.00 87.75 103 GLU A N 1
ATOM 849 C CA . GLU A 1 103 ? -6.439 11.300 1.525 1.00 87.75 103 GLU A CA 1
ATOM 850 C C . GLU A 1 103 ? -7.932 11.635 1.603 1.00 87.75 103 GLU A C 1
ATOM 852 O O . GLU A 1 103 ? -8.425 11.953 2.683 1.00 87.75 103 GLU A O 1
ATOM 857 N N . MET A 1 104 ? -8.672 11.449 0.503 1.00 83.44 104 MET A N 1
ATOM 858 C CA . MET A 1 104 ? -10.129 11.624 0.482 1.00 83.44 104 MET A CA 1
ATOM 859 C C . MET A 1 104 ? -10.840 10.661 1.442 1.00 83.44 104 MET A C 1
ATOM 861 O O . MET A 1 104 ? -11.650 11.079 2.260 1.00 83.44 104 MET A O 1
ATOM 865 N N . LEU A 1 105 ? -10.518 9.364 1.401 1.00 76.06 105 LEU A N 1
ATOM 866 C CA . LEU A 1 105 ? -11.136 8.356 2.277 1.00 76.06 105 LEU A CA 1
ATOM 867 C C . LEU A 1 105 ? -10.784 8.548 3.759 1.00 76.06 105 LEU A C 1
ATOM 869 O O . LEU A 1 105 ? -11.531 8.116 4.642 1.00 76.06 105 LEU A O 1
ATOM 873 N N . SER A 1 106 ? -9.648 9.185 4.045 1.00 77.12 106 SER A N 1
ATOM 874 C CA . SER A 1 106 ? -9.250 9.553 5.400 1.00 77.12 106 SER A CA 1
ATOM 875 C C . SER A 1 106 ? -10.108 10.680 5.970 1.00 77.12 106 SER A C 1
ATOM 877 O O . SER A 1 106 ? -10.187 10.799 7.193 1.00 77.12 106 SER A O 1
ATOM 879 N N . GLN A 1 107 ? -10.772 11.479 5.130 1.00 78.31 107 GLN A N 1
ATOM 880 C CA . GLN A 1 107 ? -11.734 12.471 5.597 1.00 78.31 107 GLN A CA 1
ATOM 881 C C . GLN A 1 107 ? -12.932 11.754 6.245 1.00 78.31 107 GLN A C 1
ATOM 883 O O . GLN A 1 107 ? -13.370 10.680 5.818 1.00 78.31 107 GLN A O 1
ATOM 888 N N . SER A 1 108 ? -13.430 12.312 7.349 1.00 61.03 108 SER A N 1
ATOM 889 C CA . SER A 1 108 ? -14.493 11.723 8.180 1.00 61.03 108 SER A CA 1
ATOM 890 C C . SER A 1 108 ? -15.867 11.703 7.502 1.00 61.03 108 SER A C 1
ATOM 892 O O . SER A 1 108 ? -16.777 11.033 7.989 1.00 61.03 108 SER A O 1
ATOM 894 N N . GLU A 1 109 ? -16.008 12.411 6.383 1.00 62.28 109 GLU A N 1
ATOM 895 C CA . GLU A 1 109 ? -17.254 12.563 5.636 1.00 62.28 109 GLU A CA 1
ATOM 896 C C . GLU A 1 109 ? -17.631 11.295 4.858 1.00 62.28 109 GLU A C 1
ATOM 898 O O . GLU A 1 109 ? -18.806 10.950 4.749 1.00 62.28 109 GLU A O 1
ATOM 903 N N . ILE A 1 110 ? -16.635 10.524 4.408 1.00 63.53 110 ILE A N 1
ATOM 904 C CA . ILE A 1 110 ? -16.869 9.271 3.688 1.00 63.53 110 ILE A CA 1
ATOM 905 C C . ILE A 1 110 ? -17.047 8.143 4.707 1.00 63.53 110 ILE A C 1
ATOM 907 O O . ILE A 1 110 ? -16.079 7.658 5.314 1.00 63.53 110 ILE A O 1
ATOM 911 N N . LYS A 1 111 ? -18.312 7.765 4.918 1.00 58.72 111 LYS A N 1
ATOM 912 C CA . LYS A 1 111 ? -18.735 6.740 5.884 1.00 58.72 111 LYS A CA 1
ATOM 913 C C . LYS A 1 111 ? -18.878 5.347 5.273 1.00 58.72 111 LYS A C 1
ATOM 915 O O . LYS A 1 111 ? -18.695 4.382 6.010 1.00 58.72 111 LYS A O 1
ATOM 920 N N . ASP A 1 112 ? -19.136 5.225 3.971 1.00 56.31 112 ASP A N 1
ATOM 921 C CA . ASP A 1 112 ? -19.281 3.931 3.293 1.00 56.31 112 ASP A CA 1
ATOM 922 C C . ASP A 1 112 ? -18.777 3.979 1.842 1.00 56.31 112 ASP A C 1
ATOM 924 O O . ASP A 1 112 ? -18.770 5.040 1.215 1.00 56.31 112 ASP A O 1
ATOM 928 N N . ILE A 1 113 ? -18.332 2.828 1.339 1.00 61.91 113 ILE A N 1
ATOM 929 C CA . ILE A 1 113 ? -17.945 2.607 -0.057 1.00 61.91 113 ILE A CA 1
ATOM 930 C C . ILE A 1 113 ? -18.666 1.333 -0.508 1.00 61.91 113 ILE A C 1
ATOM 932 O O . ILE A 1 113 ? -18.389 0.266 0.039 1.00 61.91 113 ILE A O 1
ATOM 936 N N . HIS A 1 114 ? -19.569 1.454 -1.483 1.00 51.09 114 HIS A N 1
ATOM 937 C CA . HIS A 1 114 ? -20.234 0.320 -2.133 1.00 51.09 114 HIS A CA 1
ATOM 938 C C . HIS A 1 114 ? -19.438 -0.159 -3.356 1.00 51.09 114 HIS A C 1
ATOM 940 O O . HIS A 1 114 ? -18.970 0.711 -4.130 1.00 51.09 114 HIS A O 1
#

Foldseek 3Di:
DVVVVVVVVVVVVVVVVVVVVVVVVVVVVVVVPVDDPDPQDPLRVLVVVLLVLQLVLLVVADPVASVVSNVVSCVVVVVCPPPDPPPSVVSVVVSVVSVVVSVVSSDPVCRHDD

InterPro domains:
  IPR008011 Complex 1 LYR protein domain [PF05347] (45-104)
  IPR045295 SDHAF1, LYR domain [cd20268] (41-104)